Protein AF-A0A521XCI5-F1 (afdb_monomer_lite)

Radius of gyration: 21.01 Å; chains: 1; bounding box: 34×62×40 Å

Structure (mmCIF, N/CA/C/O backbone):
data_AF-A0A521XCI5-F1
#
_entry.id   AF-A0A521XCI5-F1
#
loop_
_atom_site.group_PDB
_atom_site.id
_atom_site.type_symbol
_atom_site.label_atom_id
_atom_site.label_alt_id
_atom_site.label_comp_id
_atom_site.label_asym_id
_atom_site.label_entity_id
_atom_site.label_seq_id
_atom_site.pdbx_PDB_ins_code
_atom_site.Cartn_x
_atom_site.Cartn_y
_atom_site.Cartn_z
_atom_site.occupancy
_atom_site.B_iso_or_equiv
_atom_site.auth_seq_id
_atom_site.auth_comp_id
_atom_site.auth_asym_id
_atom_site.auth_atom_id
_atom_site.pdbx_PDB_model_num
ATOM 1 N N . MET A 1 1 ? 10.945 50.296 18.993 1.00 34.78 1 MET A N 1
ATOM 2 C CA . MET A 1 1 ? 11.399 48.898 18.811 1.00 34.78 1 MET A CA 1
ATOM 3 C C . MET A 1 1 ? 10.475 48.001 19.625 1.00 34.78 1 MET A C 1
ATOM 5 O O . MET A 1 1 ? 10.490 48.096 20.843 1.00 34.78 1 MET A O 1
ATOM 9 N N . ALA A 1 2 ? 9.574 47.257 18.975 1.00 36.34 2 ALA A N 1
ATOM 10 C CA . ALA A 1 2 ? 8.501 46.522 19.651 1.00 36.34 2 ALA A CA 1
ATOM 11 C C . ALA A 1 2 ? 9.034 45.261 20.359 1.00 36.34 2 ALA A C 1
ATOM 13 O O . ALA A 1 2 ? 9.635 44.398 19.724 1.00 36.34 2 ALA A O 1
ATOM 14 N N . SER A 1 3 ? 8.806 45.177 21.672 1.00 41.62 3 SER A N 1
ATOM 15 C CA . SER A 1 3 ? 9.127 44.030 22.528 1.00 41.62 3 SER A CA 1
ATOM 16 C C . SER A 1 3 ? 8.026 42.969 22.410 1.00 41.62 3 SER A C 1
ATOM 18 O O . SER A 1 3 ? 6.893 43.193 22.831 1.00 41.62 3 SER A O 1
ATOM 20 N N . TRP A 1 4 ? 8.355 41.827 21.801 1.00 36.69 4 TRP A N 1
ATOM 21 C CA . TRP A 1 4 ? 7.440 40.731 21.446 1.00 36.69 4 TRP A CA 1
ATOM 22 C C . TRP A 1 4 ? 7.637 39.478 22.313 1.00 36.69 4 TRP A C 1
ATOM 24 O O . TRP A 1 4 ? 7.648 38.365 21.793 1.00 36.69 4 TRP A O 1
ATOM 34 N N . PHE A 1 5 ? 7.821 39.605 23.632 1.00 40.69 5 PHE A N 1
ATOM 35 C CA . PHE A 1 5 ? 8.051 38.407 24.458 1.00 40.69 5 PHE A CA 1
ATOM 36 C C . PHE A 1 5 ? 7.392 38.431 25.845 1.00 40.69 5 PHE A C 1
ATOM 38 O O . PHE A 1 5 ? 8.044 38.271 26.874 1.00 40.69 5 PHE A O 1
ATOM 45 N N . GLN A 1 6 ? 6.060 38.553 25.871 1.00 43.12 6 GLN A N 1
ATOM 46 C CA . GLN A 1 6 ? 5.240 38.184 27.031 1.00 43.12 6 GLN A CA 1
ATOM 47 C C . GLN A 1 6 ? 4.733 36.735 26.847 1.00 43.12 6 GLN A C 1
ATOM 49 O O . GLN A 1 6 ? 4.013 36.424 25.899 1.00 43.12 6 GLN A O 1
ATOM 54 N N . ARG A 1 7 ? 5.151 35.835 27.747 1.00 43.38 7 ARG A N 1
ATOM 55 C CA . ARG A 1 7 ? 4.805 34.397 27.835 1.00 43.38 7 ARG A CA 1
ATOM 56 C C . ARG A 1 7 ? 3.310 34.095 27.613 1.00 43.38 7 ARG A C 1
ATOM 58 O O . ARG A 1 7 ? 2.473 34.659 28.312 1.00 43.38 7 ARG A O 1
ATOM 65 N N . ARG A 1 8 ? 2.983 33.086 26.787 1.00 44.75 8 ARG A N 1
ATOM 66 C CA . ARG A 1 8 ? 1.696 32.359 26.872 1.00 44.75 8 ARG A CA 1
ATOM 67 C C . ARG A 1 8 ? 1.857 31.054 27.676 1.00 44.75 8 ARG A C 1
ATOM 69 O O . ARG A 1 8 ? 2.803 30.312 27.403 1.00 44.75 8 ARG A O 1
ATOM 76 N N . PRO A 1 9 ? 0.970 30.743 28.642 1.00 41.88 9 PRO A N 1
ATOM 77 C CA . PRO A 1 9 ? 0.964 29.461 29.347 1.00 41.88 9 PRO A CA 1
ATOM 78 C C . PRO A 1 9 ? 0.608 28.286 28.421 1.00 41.88 9 PRO A C 1
ATOM 80 O O . PRO A 1 9 ? -0.091 28.434 27.425 1.00 41.88 9 PRO A O 1
ATOM 83 N N . ASN A 1 10 ? 1.111 27.104 28.765 1.00 45.84 10 ASN A N 1
ATOM 84 C CA . ASN A 1 10 ? 1.112 25.893 27.951 1.00 45.84 10 ASN A CA 1
ATOM 85 C C . ASN A 1 10 ? -0.250 25.149 27.936 1.00 45.84 10 ASN A C 1
ATOM 87 O O . ASN A 1 10 ? -0.552 24.407 28.866 1.00 45.84 10 ASN A O 1
ATOM 91 N N . GLU A 1 11 ? -1.024 25.246 26.849 1.00 49.31 11 GLU A N 1
ATOM 92 C CA . GLU A 1 11 ? -2.284 24.496 26.621 1.00 49.31 11 GLU A CA 1
ATOM 93 C C . GLU A 1 11 ? -2.095 22.977 26.378 1.00 49.31 11 GLU A C 1
ATOM 95 O O . GLU A 1 11 ? -3.065 22.235 26.202 1.00 49.31 11 GLU A O 1
ATOM 100 N N . ARG A 1 12 ? -0.854 22.462 26.403 1.00 52.69 12 ARG A N 1
ATOM 101 C CA . ARG A 1 12 ? -0.529 21.052 26.090 1.00 52.69 12 ARG A CA 1
ATOM 102 C C . ARG A 1 12 ? -1.036 20.016 27.106 1.00 52.69 12 ARG A C 1
ATOM 104 O O . ARG A 1 12 ? -0.825 18.828 26.886 1.00 52.69 12 ARG A O 1
ATOM 111 N N . LEU A 1 13 ? -1.711 20.418 28.184 1.00 46.62 13 LEU A N 1
ATOM 112 C CA . LEU A 1 13 ? -2.199 19.486 29.213 1.00 46.62 13 LEU A CA 1
ATOM 113 C C . LEU A 1 13 ? -3.696 19.146 29.110 1.00 46.62 13 LEU A C 1
ATOM 115 O O . LEU A 1 13 ? -4.132 18.170 29.712 1.00 46.62 13 LEU A O 1
ATOM 119 N N . GLN A 1 14 ? -4.481 19.864 28.298 1.00 44.88 14 GLN A N 1
ATOM 120 C CA . GLN A 1 14 ? -5.933 19.627 28.181 1.00 44.88 14 GLN A CA 1
ATOM 121 C C . GLN A 1 14 ? -6.321 18.627 27.071 1.00 44.88 14 GLN A C 1
ATOM 123 O O . GLN A 1 14 ? -7.494 18.295 26.892 1.00 44.88 14 GLN A O 1
ATOM 128 N N . THR A 1 15 ? -5.353 18.109 26.310 1.00 48.88 15 THR A N 1
ATOM 129 C CA . THR A 1 15 ? -5.620 17.320 25.094 1.00 48.88 15 THR A CA 1
ATOM 130 C C . THR A 1 15 ? -5.662 15.808 25.309 1.00 48.88 15 THR A C 1
ATOM 132 O O . THR A 1 15 ? -6.234 15.104 24.479 1.00 48.88 15 THR A O 1
ATOM 135 N N . ARG A 1 16 ? -5.119 15.269 26.410 1.00 48.00 16 ARG A N 1
ATOM 136 C CA . ARG A 1 16 ? -5.016 13.806 26.583 1.00 48.00 16 ARG A CA 1
ATOM 137 C C . ARG A 1 16 ? -6.332 13.155 27.017 1.00 48.00 16 ARG A C 1
ATOM 139 O O . ARG A 1 16 ? -6.684 12.095 26.509 1.00 48.00 16 ARG A O 1
ATOM 146 N N . ALA A 1 17 ? -7.088 13.814 27.897 1.00 48.25 17 ALA A N 1
ATOM 147 C CA . ALA A 1 17 ? -8.372 13.303 28.382 1.00 48.25 17 ALA A CA 1
ATOM 148 C C . ALA A 1 17 ? -9.491 13.432 27.329 1.00 48.25 17 ALA A C 1
ATOM 150 O O . ALA A 1 17 ? -10.250 12.488 27.121 1.00 48.25 17 ALA A O 1
ATOM 151 N N . LYS A 1 18 ? -9.544 14.553 26.592 1.00 42.66 18 LYS A N 1
ATOM 152 C CA . LYS A 1 18 ? -10.558 14.778 25.543 1.00 42.66 18 LYS A CA 1
ATOM 153 C C . LYS A 1 18 ? -10.354 13.901 24.298 1.00 42.66 18 LYS A C 1
ATOM 155 O O . LYS A 1 18 ? -11.339 13.452 23.723 1.00 42.66 18 LYS A O 1
ATOM 160 N N . ARG A 1 19 ? -9.107 13.567 23.924 1.00 47.53 19 ARG A N 1
ATOM 161 C CA . ARG A 1 19 ? -8.820 12.615 22.825 1.00 47.53 19 ARG A CA 1
ATOM 162 C C . ARG A 1 19 ? -9.300 11.195 23.129 1.00 47.53 19 ARG A C 1
ATOM 164 O O . ARG A 1 19 ? -9.786 10.519 22.232 1.00 47.53 19 ARG A O 1
ATOM 171 N N . ARG A 1 20 ? -9.208 10.766 24.392 1.00 43.44 20 ARG A N 1
ATOM 172 C CA . ARG A 1 20 ? -9.628 9.424 24.822 1.00 43.44 20 ARG A CA 1
ATOM 173 C C . ARG A 1 20 ? -11.151 9.252 24.815 1.00 43.44 20 ARG A C 1
ATOM 175 O O . ARG A 1 20 ? -11.636 8.157 24.571 1.00 43.44 20 ARG A O 1
ATOM 182 N N . ALA A 1 21 ? -11.901 10.330 25.051 1.00 42.88 21 ALA A N 1
ATOM 183 C CA . ALA A 1 21 ? -13.364 10.307 25.023 1.00 42.88 21 ALA A CA 1
ATOM 184 C C . ALA A 1 21 ? -13.947 10.392 23.596 1.00 42.88 21 ALA A C 1
ATOM 186 O O . ALA A 1 21 ? -15.039 9.883 23.356 1.00 42.88 21 ALA A O 1
ATOM 187 N N . LEU A 1 22 ? -13.215 10.982 22.639 1.00 43.56 22 LEU A N 1
ATOM 188 C CA . LEU A 1 22 ? -13.653 11.136 21.244 1.00 43.56 22 LEU A CA 1
ATOM 189 C C . LEU A 1 22 ? -13.224 9.976 20.319 1.00 43.56 22 LEU A C 1
ATOM 191 O O . LEU A 1 22 ? -13.545 9.999 19.137 1.00 43.56 22 LEU A O 1
ATOM 195 N N . SER A 1 23 ? -12.523 8.954 20.830 1.00 44.38 23 SER A N 1
ATOM 196 C CA . SER A 1 23 ? -12.136 7.764 20.047 1.00 44.38 23 SER A CA 1
ATOM 197 C C . SER A 1 23 ? -13.192 6.651 20.065 1.00 44.38 23 SER A C 1
ATOM 199 O O . SER A 1 23 ? -12.917 5.528 19.657 1.00 44.38 23 SER A O 1
ATOM 201 N N . LYS A 1 24 ? -14.411 6.937 20.539 1.00 45.81 24 LYS A N 1
ATOM 202 C CA . LYS A 1 24 ? -15.546 6.002 20.487 1.00 45.81 24 LYS A CA 1
ATOM 203 C C . LYS A 1 24 ? -16.465 6.298 19.295 1.00 45.81 24 LYS A C 1
ATOM 205 O O . LYS A 1 24 ? -17.685 6.369 19.433 1.00 45.81 24 LYS A O 1
ATOM 210 N N . SER A 1 25 ? -15.861 6.498 18.128 1.00 42.34 25 SER A N 1
ATOM 211 C CA . SER A 1 25 ? -16.539 6.620 16.832 1.00 42.34 25 SER A CA 1
ATOM 212 C C . SER A 1 25 ? -15.967 5.526 15.922 1.00 42.34 25 SER A C 1
ATOM 214 O O . SER A 1 25 ? -14.995 5.733 15.216 1.00 42.34 25 SER A O 1
ATOM 216 N N . ARG A 1 26 ? -16.286 4.256 16.180 1.00 50.62 26 ARG A N 1
ATOM 217 C CA . ARG A 1 26 ? -17.488 3.546 15.709 1.00 50.62 26 ARG A CA 1
ATOM 218 C C . ARG A 1 26 ? -17.615 3.495 14.176 1.00 50.62 26 ARG A C 1
ATOM 220 O O . ARG A 1 26 ? -18.654 3.830 13.623 1.00 50.62 26 ARG A O 1
ATOM 227 N N . ARG A 1 27 ? -16.550 3.028 13.514 1.00 46.19 27 ARG A N 1
ATOM 228 C CA . ARG A 1 27 ? -16.608 2.262 12.248 1.00 46.19 27 ARG A CA 1
ATOM 229 C C . ARG A 1 27 ? -15.520 1.173 12.134 1.00 46.19 27 ARG A C 1
ATOM 231 O O . ARG A 1 27 ? -15.160 0.752 11.046 1.00 46.19 27 ARG A O 1
ATOM 238 N N . GLY A 1 28 ? -15.044 0.691 13.284 1.00 47.28 28 GLY A N 1
ATOM 239 C CA . GLY A 1 28 ? -14.164 -0.480 13.429 1.00 47.28 28 GLY A CA 1
ATOM 240 C C . GLY A 1 28 ? -14.574 -1.387 14.595 1.00 47.28 28 GLY A C 1
ATOM 241 O O . GLY A 1 28 ? -13.796 -2.214 15.045 1.00 47.28 28 GLY A O 1
ATOM 242 N N . GLU A 1 29 ? -15.792 -1.219 15.106 1.00 46.78 29 GLU A N 1
ATOM 243 C CA . GLU A 1 29 ? -16.349 -2.076 16.150 1.00 46.78 29 GLU A CA 1
ATOM 244 C C . GLU A 1 29 ? -17.332 -3.029 15.463 1.00 46.78 29 GLU A C 1
ATOM 246 O O . GLU A 1 29 ? -18.370 -2.570 14.985 1.00 46.78 29 GLU A O 1
ATOM 251 N N . ALA A 1 30 ? -16.969 -4.319 15.414 1.00 52.16 30 ALA A N 1
ATOM 252 C CA . ALA A 1 30 ? -17.720 -5.486 14.913 1.00 52.16 30 ALA A CA 1
ATOM 253 C C . ALA A 1 30 ? -17.272 -6.138 13.584 1.00 52.16 30 ALA A C 1
ATOM 255 O O . ALA A 1 30 ? -18.073 -6.805 12.933 1.00 52.16 30 ALA A O 1
ATOM 256 N N . MET A 1 31 ? -15.994 -6.053 13.203 1.00 55.22 31 MET A N 1
ATOM 257 C CA . MET A 1 31 ? -15.393 -7.108 12.371 1.00 55.22 31 MET A CA 1
ATOM 258 C C . MET A 1 31 ? -14.401 -7.880 13.234 1.00 55.22 31 MET A C 1
ATOM 260 O O . MET A 1 31 ? -13.504 -7.284 13.825 1.00 55.22 31 MET A O 1
ATOM 264 N N . ASP A 1 32 ? -14.590 -9.196 13.327 1.00 77.69 32 ASP A N 1
ATOM 265 C CA . ASP A 1 32 ? -13.607 -10.102 13.920 1.00 77.69 32 ASP A CA 1
ATOM 266 C C . ASP A 1 32 ? -12.244 -9.851 13.253 1.00 77.69 32 ASP A C 1
ATOM 268 O O . ASP A 1 32 ? -12.145 -9.801 12.024 1.00 77.69 32 ASP A O 1
ATOM 272 N N . GLU A 1 33 ? -11.191 -9.669 14.050 1.00 76.75 33 GLU A N 1
ATOM 273 C CA . GLU A 1 33 ? -9.834 -9.415 13.559 1.00 76.75 33 GLU A CA 1
ATOM 274 C C . GLU A 1 33 ? -9.412 -10.485 12.536 1.00 76.75 33 GLU A C 1
ATOM 276 O O . GLU A 1 33 ? -8.723 -10.202 11.552 1.00 76.75 33 GLU A O 1
ATOM 281 N N . GLN A 1 34 ? -9.886 -11.722 12.715 1.00 81.56 34 GLN A N 1
ATOM 282 C CA . GLN A 1 34 ? -9.685 -12.803 11.754 1.00 81.56 34 GLN A CA 1
ATOM 283 C C . GLN A 1 34 ? -10.354 -12.530 10.407 1.00 81.56 34 GLN A C 1
ATOM 285 O O . GLN A 1 34 ? -9.720 -12.723 9.366 1.00 81.56 34 GLN A O 1
ATOM 290 N N . ALA A 1 35 ? -11.598 -12.053 10.408 1.00 82.69 35 ALA A N 1
ATOM 291 C CA . ALA A 1 35 ? -12.323 -11.696 9.194 1.00 82.69 35 ALA A CA 1
ATOM 292 C C . ALA A 1 35 ? -11.617 -10.557 8.443 1.00 82.69 35 ALA A C 1
ATOM 294 O O . ALA A 1 35 ? -11.407 -10.662 7.234 1.00 82.69 35 ALA A O 1
ATOM 295 N N . PHE A 1 36 ? -11.140 -9.533 9.160 1.00 81.88 36 PHE A N 1
ATOM 296 C CA . PHE A 1 36 ? -10.356 -8.447 8.565 1.00 81.88 36 PHE A CA 1
ATOM 297 C C . PHE A 1 36 ? -9.043 -8.950 7.944 1.00 81.88 36 PHE A C 1
ATOM 299 O O . PHE A 1 36 ? -8.703 -8.600 6.809 1.00 81.88 36 PHE A O 1
ATOM 306 N N . ARG A 1 37 ? -8.310 -9.828 8.645 1.00 85.88 37 ARG A N 1
ATOM 307 C CA . ARG A 1 37 ? -7.082 -10.445 8.114 1.00 85.88 37 ARG A CA 1
ATOM 308 C C . ARG A 1 37 ? -7.353 -11.271 6.856 1.00 85.88 37 ARG A C 1
ATOM 310 O O . ARG A 1 37 ? -6.558 -11.225 5.914 1.00 85.88 37 ARG A O 1
ATOM 317 N N . LEU A 1 38 ? -8.452 -12.024 6.823 1.00 90.56 38 LEU A N 1
ATOM 318 C CA . LEU A 1 38 ? -8.846 -12.824 5.660 1.00 90.56 38 LEU A CA 1
ATOM 319 C C . LEU A 1 38 ? -9.218 -11.943 4.467 1.00 90.56 38 LEU A C 1
ATOM 321 O O . LEU A 1 38 ? -8.707 -12.168 3.368 1.00 90.56 38 LEU A O 1
ATOM 325 N N . GLU A 1 39 ? -10.045 -10.919 4.680 1.00 88.12 39 GLU A N 1
ATOM 326 C CA . GLU A 1 39 ? -10.402 -9.956 3.637 1.00 88.12 39 GLU A CA 1
ATOM 327 C C . GLU A 1 39 ? -9.152 -9.265 3.083 1.00 88.12 39 GLU A C 1
ATOM 329 O O . GLU A 1 39 ? -8.976 -9.161 1.867 1.00 88.12 39 GLU A O 1
ATOM 334 N N . THR A 1 40 ? -8.233 -8.879 3.970 1.00 89.38 40 THR A N 1
ATOM 335 C CA . THR A 1 40 ? -6.975 -8.235 3.593 1.00 89.38 40 THR A CA 1
ATOM 336 C C . THR A 1 40 ? -6.123 -9.126 2.706 1.00 89.38 40 THR A C 1
ATOM 338 O O . THR A 1 40 ? -5.723 -8.711 1.617 1.00 89.38 40 THR A O 1
ATOM 341 N N . ARG A 1 41 ? -5.898 -10.380 3.114 1.00 91.12 41 ARG A N 1
ATOM 342 C CA . ARG A 1 41 ? -5.147 -11.347 2.301 1.00 91.12 41 ARG A CA 1
ATOM 343 C C . ARG A 1 41 ? -5.809 -11.587 0.950 1.00 91.12 41 ARG A C 1
ATOM 345 O O . ARG A 1 41 ? -5.112 -11.594 -0.061 1.00 91.12 41 ARG A O 1
ATOM 352 N N . LYS A 1 42 ? -7.134 -11.751 0.921 1.00 93.94 42 LYS A N 1
ATOM 353 C CA . LYS A 1 42 ? -7.892 -11.968 -0.317 1.00 93.94 42 LYS A CA 1
ATOM 354 C C . LYS A 1 42 ? -7.755 -10.778 -1.264 1.00 93.94 42 LYS A C 1
ATOM 356 O O . LYS A 1 42 ? -7.471 -10.965 -2.443 1.00 93.94 42 LYS A O 1
ATOM 361 N N . TRP A 1 43 ? -7.923 -9.561 -0.753 1.00 93.31 43 TRP A N 1
ATOM 362 C CA . TRP A 1 43 ? -7.847 -8.357 -1.572 1.00 93.31 43 TRP A CA 1
ATOM 363 C C . TRP A 1 43 ? -6.437 -8.118 -2.109 1.00 93.31 43 TRP A C 1
ATOM 365 O O . TRP A 1 43 ? -6.289 -7.869 -3.305 1.00 93.31 43 TRP A O 1
ATOM 375 N N . ILE A 1 44 ? -5.404 -8.250 -1.267 1.00 92.25 44 ILE A N 1
ATOM 376 C CA . ILE A 1 44 ? -4.007 -8.127 -1.705 1.00 92.25 44 ILE A CA 1
ATOM 377 C C . ILE A 1 44 ? -3.699 -9.205 -2.747 1.00 92.25 44 ILE A C 1
ATOM 379 O O . ILE A 1 44 ? -3.167 -8.882 -3.802 1.00 92.25 44 ILE A O 1
ATOM 383 N N . GLY A 1 45 ? -4.091 -10.459 -2.505 1.00 93.19 45 GLY A N 1
ATOM 384 C CA . GLY A 1 45 ? -3.881 -11.557 -3.451 1.00 93.19 45 GLY A CA 1
ATOM 385 C C . GLY A 1 45 ? -4.524 -11.322 -4.822 1.00 93.19 45 GLY A C 1
ATOM 386 O O . GLY A 1 45 ? -3.934 -11.690 -5.832 1.00 93.19 45 GLY A O 1
ATOM 387 N N . ALA A 1 46 ? -5.691 -10.674 -4.863 1.00 93.56 46 ALA A N 1
ATOM 388 C CA . ALA A 1 46 ? -6.395 -10.359 -6.106 1.00 93.56 46 ALA A CA 1
ATOM 389 C C . ALA A 1 46 ? -5.860 -9.110 -6.834 1.00 93.56 46 ALA A C 1
ATOM 391 O O . ALA A 1 46 ? -6.031 -8.993 -8.044 1.00 93.56 46 ALA A O 1
ATOM 392 N N . ASN A 1 47 ? -5.252 -8.157 -6.118 1.00 93.62 47 ASN A N 1
ATOM 393 C CA . ASN A 1 47 ? -4.924 -6.835 -6.669 1.00 93.62 47 ASN A CA 1
ATOM 394 C C . ASN A 1 47 ? -3.428 -6.556 -6.824 1.00 93.62 47 ASN A C 1
ATOM 396 O O . ASN A 1 47 ? -3.071 -5.665 -7.606 1.00 93.62 47 ASN A O 1
ATOM 400 N N . PHE A 1 48 ? -2.580 -7.255 -6.067 1.00 92.62 48 PHE A N 1
ATOM 401 C CA . PHE A 1 48 ? -1.136 -7.062 -6.077 1.00 92.62 48 PHE A CA 1
ATOM 402 C C . PHE A 1 48 ? -0.517 -7.661 -7.352 1.00 92.62 48 PHE A C 1
ATOM 404 O O . PHE A 1 48 ? -0.756 -8.840 -7.630 1.00 92.62 48 PHE A O 1
ATOM 411 N N . PRO A 1 49 ? 0.283 -6.891 -8.113 1.00 91.62 49 PRO A N 1
ATOM 412 C CA . PRO A 1 49 ? 0.973 -7.403 -9.296 1.00 91.62 49 PRO A CA 1
ATOM 413 C C . PRO A 1 49 ? 1.952 -8.528 -8.923 1.00 91.62 49 PRO A C 1
ATOM 415 O O . PRO A 1 49 ? 2.859 -8.330 -8.112 1.00 91.62 49 PRO A O 1
ATOM 418 N N . GLN A 1 50 ? 1.770 -9.728 -9.480 1.00 90.38 50 GLN A N 1
ATOM 419 C CA . GLN A 1 50 ? 2.583 -10.900 -9.115 1.00 90.38 50 GLN A CA 1
ATOM 420 C C . GLN A 1 50 ? 4.040 -10.755 -9.559 1.00 90.38 50 GLN A C 1
ATOM 422 O O . GLN A 1 50 ? 4.948 -11.224 -8.873 1.00 90.38 50 GLN A O 1
ATOM 427 N N . GLU A 1 51 ? 4.275 -10.042 -10.656 1.00 89.56 51 GLU A N 1
ATOM 428 C CA . GLU A 1 51 ? 5.597 -9.700 -11.173 1.00 89.56 51 GLU A CA 1
ATOM 429 C C . GLU A 1 51 ? 6.446 -8.896 -10.170 1.00 89.56 51 GLU A C 1
ATOM 431 O O . GLU A 1 51 ? 7.671 -8.874 -10.264 1.00 89.56 51 GLU A O 1
ATOM 436 N N . TRP A 1 52 ? 5.817 -8.269 -9.170 1.00 93.19 52 TRP A N 1
ATOM 437 C CA . TRP A 1 52 ? 6.492 -7.497 -8.126 1.00 93.19 52 TRP A CA 1
ATOM 438 C C . TRP A 1 52 ? 6.750 -8.289 -6.845 1.00 93.19 52 TRP A C 1
ATOM 440 O O . TRP A 1 52 ? 7.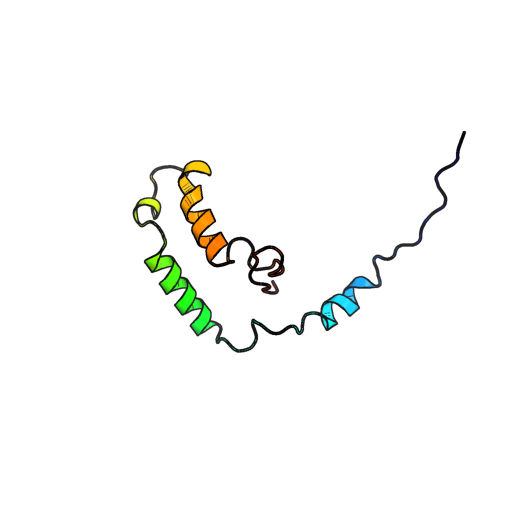259 -7.726 -5.878 1.00 93.19 52 TRP A O 1
ATOM 450 N N . ARG A 1 53 ? 6.398 -9.580 -6.794 1.00 88.94 53 ARG A N 1
ATOM 451 C CA . ARG A 1 53 ? 6.542 -10.393 -5.578 1.00 88.94 53 ARG A CA 1
ATOM 452 C C . ARG A 1 53 ? 8.009 -10.653 -5.215 1.00 88.94 53 ARG A C 1
ATOM 454 O O . ARG A 1 53 ? 8.314 -10.772 -4.034 1.00 88.94 53 ARG A O 1
ATOM 461 N N . PHE A 1 54 ? 8.903 -10.682 -6.207 1.00 91.62 54 PHE A N 1
ATOM 462 C CA . PHE A 1 54 ? 10.346 -10.897 -6.036 1.00 91.62 54 PHE A CA 1
ATOM 463 C C . PHE A 1 54 ? 11.148 -10.128 -7.098 1.00 91.62 54 PHE A C 1
ATOM 465 O O . PHE A 1 54 ? 11.724 -10.735 -8.003 1.00 91.62 54 PHE A O 1
ATOM 472 N N . PRO A 1 55 ? 11.156 -8.787 -7.056 1.00 91.25 55 PRO A N 1
ATOM 473 C CA . PRO A 1 55 ? 11.822 -8.016 -8.086 1.00 91.25 55 PRO A CA 1
ATOM 474 C C . PRO A 1 55 ? 13.347 -8.159 -7.926 1.00 91.25 55 PRO A C 1
ATOM 476 O O . PRO A 1 55 ? 13.851 -8.149 -6.801 1.00 91.25 55 PRO A O 1
ATOM 479 N N . PRO A 1 56 ? 14.113 -8.246 -9.028 1.00 92.69 56 PRO A N 1
ATOM 480 C CA . PRO A 1 56 ? 15.572 -8.388 -8.973 1.00 92.69 56 PRO A CA 1
ATOM 481 C C . PRO A 1 56 ? 16.283 -7.123 -8.462 1.00 92.69 56 PRO A C 1
ATOM 483 O O . PRO A 1 56 ? 17.485 -7.132 -8.215 1.00 92.69 56 PRO A O 1
ATOM 486 N N . HIS A 1 57 ? 15.551 -6.017 -8.326 1.00 92.44 57 HIS A N 1
ATOM 487 C CA . HIS A 1 57 ? 16.025 -4.740 -7.812 1.00 92.44 57 HIS A CA 1
ATOM 488 C C . HIS A 1 57 ? 14.889 -4.012 -7.083 1.00 92.44 57 HIS A C 1
ATOM 490 O O . HIS A 1 57 ? 13.718 -4.388 -7.161 1.00 92.44 57 HIS A O 1
ATOM 496 N N . ARG A 1 58 ? 15.225 -2.929 -6.380 1.00 91.69 58 ARG A N 1
ATOM 497 C CA . ARG A 1 58 ? 14.235 -2.097 -5.692 1.00 91.69 58 ARG A CA 1
ATOM 498 C C . ARG A 1 58 ? 13.339 -1.375 -6.700 1.00 91.69 58 ARG A C 1
ATOM 500 O O . ARG A 1 58 ? 13.833 -0.584 -7.501 1.00 91.69 58 ARG A O 1
ATOM 507 N N . LEU A 1 59 ? 12.028 -1.590 -6.614 1.00 92.81 59 LEU A N 1
ATOM 508 C CA . LEU A 1 59 ? 11.064 -0.862 -7.440 1.00 92.81 59 LEU A CA 1
ATOM 509 C C . LEU A 1 59 ? 11.067 0.629 -7.081 1.00 92.81 59 LEU A C 1
ATOM 511 O O . LEU A 1 59 ? 11.099 1.006 -5.907 1.00 92.81 59 LEU A O 1
ATOM 515 N N . SER A 1 60 ? 11.031 1.486 -8.100 1.00 93.62 60 SER A N 1
ATOM 516 C CA . SER A 1 60 ? 10.962 2.933 -7.906 1.00 93.62 60 SER A CA 1
ATOM 517 C C . SER A 1 60 ? 9.550 3.385 -7.518 1.00 93.62 60 SER A C 1
ATOM 519 O O . SER A 1 60 ? 8.559 2.686 -7.748 1.00 93.62 60 SER A O 1
ATOM 521 N N . LEU A 1 61 ? 9.440 4.598 -6.967 1.00 88.69 61 LEU A N 1
ATOM 522 C CA . LEU A 1 61 ? 8.140 5.205 -6.659 1.00 88.69 61 LEU A CA 1
ATOM 523 C C . LEU A 1 61 ? 7.269 5.347 -7.914 1.00 88.69 61 LEU A C 1
ATOM 525 O O . LEU A 1 61 ? 6.091 5.016 -7.879 1.00 88.69 61 LEU A O 1
ATOM 529 N N . ARG A 1 62 ? 7.866 5.739 -9.049 1.00 91.75 62 ARG A N 1
ATOM 530 C CA . ARG A 1 62 ? 7.161 5.820 -10.337 1.00 91.75 62 ARG A CA 1
ATOM 531 C C . ARG A 1 62 ? 6.655 4.453 -10.803 1.00 91.75 62 ARG A C 1
ATOM 533 O O . ARG A 1 62 ? 5.575 4.361 -11.366 1.00 91.75 62 ARG A O 1
ATOM 540 N N . HIS A 1 63 ? 7.422 3.388 -10.566 1.00 91.06 63 HIS A N 1
ATOM 541 C CA . HIS A 1 63 ? 7.011 2.034 -10.940 1.00 91.06 63 HIS A CA 1
ATOM 542 C C . HIS A 1 63 ? 5.849 1.527 -10.073 1.00 91.06 63 HIS A C 1
ATOM 544 O O . HIS A 1 63 ? 4.980 0.818 -10.561 1.00 91.06 63 HIS A O 1
ATOM 550 N N . THR A 1 64 ? 5.809 1.923 -8.798 1.00 93.06 64 THR A N 1
ATOM 551 C CA . THR A 1 64 ? 4.802 1.473 -7.820 1.00 93.06 64 THR A CA 1
ATOM 552 C C . THR A 1 64 ? 3.591 2.400 -7.693 1.00 93.06 64 THR A C 1
ATOM 554 O O . THR A 1 64 ? 2.688 2.118 -6.907 1.00 93.06 64 THR A O 1
ATOM 557 N N . GLU A 1 65 ? 3.524 3.477 -8.478 1.00 92.38 65 GLU A N 1
ATOM 558 C CA . GLU A 1 65 ? 2.447 4.476 -8.439 1.00 92.38 65 GLU A CA 1
ATOM 559 C C . GLU A 1 65 ? 1.056 3.844 -8.591 1.00 92.38 65 GLU A C 1
ATOM 561 O O . GLU A 1 65 ? 0.124 4.169 -7.856 1.00 92.38 65 GLU A O 1
ATOM 566 N N . THR A 1 66 ? 0.920 2.881 -9.503 1.00 91.00 66 THR A N 1
ATOM 567 C CA . THR A 1 66 ? -0.347 2.180 -9.751 1.00 91.00 66 THR A CA 1
ATOM 568 C C . THR A 1 66 ? -0.830 1.408 -8.524 1.00 91.00 66 THR A C 1
ATOM 570 O O . THR A 1 66 ? -2.030 1.368 -8.258 1.00 91.00 66 THR A O 1
ATOM 573 N N . TRP A 1 67 ? 0.087 0.842 -7.738 1.00 92.50 67 TRP A N 1
ATOM 574 C CA . TRP A 1 67 ? -0.239 0.173 -6.482 1.00 92.50 67 TRP A CA 1
ATOM 575 C C . TRP A 1 67 ? -0.645 1.160 -5.392 1.00 92.50 67 TRP A C 1
ATOM 577 O O . TRP A 1 67 ? -1.644 0.934 -4.712 1.00 92.50 67 TRP A O 1
ATOM 587 N N . GLN A 1 68 ? 0.060 2.288 -5.279 1.00 89.25 68 GLN A N 1
ATOM 588 C CA . GLN A 1 68 ? -0.313 3.351 -4.341 1.00 89.25 68 GLN A CA 1
ATOM 589 C C . GLN A 1 68 ? -1.707 3.912 -4.643 1.00 89.25 68 GLN A C 1
ATOM 591 O O . GLN A 1 68 ? -2.483 4.163 -3.723 1.00 89.25 68 GLN A O 1
ATOM 596 N N . ARG A 1 69 ? -2.071 4.034 -5.927 1.00 89.06 69 ARG A N 1
ATOM 597 C CA . ARG A 1 69 ? -3.416 4.450 -6.340 1.00 89.06 69 ARG A CA 1
ATOM 598 C C . ARG A 1 69 ? -4.493 3.435 -5.944 1.00 89.06 69 ARG A C 1
ATOM 600 O O . ARG A 1 69 ? -5.502 3.841 -5.381 1.00 89.06 69 ARG A O 1
ATOM 607 N N . LYS A 1 70 ? -4.264 2.130 -6.136 1.00 90.75 70 LYS A N 1
ATOM 608 C CA . LYS A 1 70 ? -5.209 1.086 -5.681 1.00 90.75 70 LYS A CA 1
ATOM 609 C C . LYS A 1 70 ? -5.417 1.106 -4.164 1.00 90.75 70 LYS A C 1
ATOM 611 O O . LYS A 1 70 ? -6.533 0.913 -3.687 1.00 90.75 70 LYS A O 1
ATOM 616 N N . LEU A 1 71 ? -4.348 1.328 -3.397 1.00 88.12 71 LEU A N 1
ATOM 617 C CA . LEU A 1 71 ? -4.443 1.480 -1.943 1.00 88.12 71 LEU A CA 1
ATOM 618 C C . LEU A 1 71 ? -5.220 2.741 -1.559 1.00 88.12 71 LEU A C 1
ATOM 620 O O . LEU A 1 71 ? -6.017 2.693 -0.625 1.00 88.12 71 LEU A O 1
ATOM 624 N N . TYR A 1 72 ? -5.032 3.838 -2.293 1.00 84.38 72 TYR A N 1
ATOM 625 C CA . TYR A 1 72 ? -5.759 5.085 -2.072 1.00 84.38 72 TYR A CA 1
ATOM 626 C C . TYR A 1 72 ? -7.255 4.925 -2.351 1.00 84.38 72 TYR A C 1
ATOM 628 O O . TYR A 1 72 ? -8.067 5.285 -1.508 1.00 84.38 72 TYR A O 1
ATOM 636 N N . GLU A 1 73 ? -7.623 4.302 -3.472 1.00 85.06 73 GLU A N 1
ATOM 637 C CA . GLU A 1 73 ? -9.019 4.007 -3.825 1.00 85.06 73 GLU A CA 1
ATOM 638 C C . GLU A 1 73 ? -9.710 3.123 -2.777 1.00 85.06 73 GLU A C 1
ATOM 640 O O . GLU A 1 73 ? -10.899 3.287 -2.513 1.00 85.06 73 GLU A O 1
ATOM 645 N N . LYS A 1 74 ? -8.962 2.215 -2.132 1.00 82.38 74 LYS A N 1
ATOM 646 C CA . LYS A 1 74 ? -9.466 1.407 -1.013 1.00 82.38 74 LYS A CA 1
ATOM 647 C C . LYS A 1 74 ? -9.471 2.147 0.341 1.00 82.38 74 LYS A C 1
ATOM 649 O O . LYS A 1 74 ? -10.042 1.645 1.306 1.00 82.38 74 LYS A O 1
ATOM 654 N N . GLY A 1 75 ? -8.839 3.318 0.443 1.00 80.75 75 GLY A N 1
ATOM 655 C CA . GLY A 1 75 ? -8.676 4.071 1.695 1.00 80.75 75 GLY A CA 1
ATOM 656 C C . GLY A 1 75 ? -7.553 3.552 2.606 1.00 80.75 75 GLY A C 1
ATOM 657 O O . GLY A 1 75 ? -7.470 3.911 3.778 1.00 80.75 75 GLY A O 1
ATOM 658 N N . TRP A 1 76 ? -6.672 2.695 2.089 1.00 80.94 76 TRP A N 1
ATOM 659 C CA . TRP A 1 76 ? -5.598 2.030 2.838 1.00 80.94 76 TRP A CA 1
ATOM 660 C C . TRP A 1 76 ? -4.250 2.749 2.788 1.00 80.94 76 TRP A C 1
ATOM 662 O O . TRP A 1 76 ? -3.331 2.348 3.497 1.00 80.94 76 TRP A O 1
ATOM 672 N N . SER A 1 77 ? -4.107 3.813 1.994 1.00 74.00 77 SER A N 1
ATOM 673 C CA . SER A 1 77 ? -2.861 4.597 1.955 1.00 74.00 77 SER A CA 1
ATOM 674 C C . SER A 1 77 ? -2.565 5.313 3.276 1.00 74.00 77 SER A C 1
ATOM 676 O O . SER A 1 77 ? -1.405 5.514 3.625 1.00 74.00 77 SER A O 1
ATOM 678 N N . ALA A 1 78 ? -3.606 5.672 4.030 1.00 70.19 78 ALA A N 1
ATOM 679 C CA . ALA A 1 78 ? -3.492 6.268 5.356 1.00 70.19 78 ALA A CA 1
ATOM 680 C C . ALA A 1 78 ? -4.6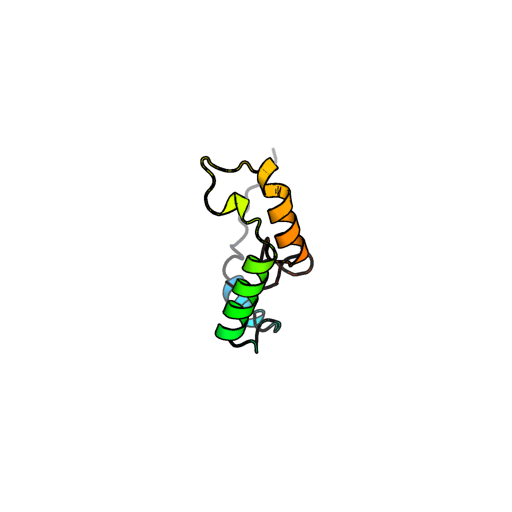21 5.734 6.253 1.00 70.19 78 ALA A C 1
ATOM 682 O O . ALA A 1 78 ? -5.615 6.427 6.483 1.00 70.19 78 ALA A O 1
ATOM 683 N N . PRO A 1 79 ? -4.505 4.490 6.755 1.00 66.50 79 PRO A N 1
ATOM 684 C CA . PRO A 1 79 ? -5.597 3.835 7.464 1.00 66.50 79 PRO A CA 1
ATOM 685 C C . PRO A 1 79 ? -6.027 4.617 8.705 1.00 66.50 79 PRO A C 1
ATOM 687 O O . PRO A 1 79 ? -7.201 4.597 9.042 1.00 66.50 79 PRO A O 1
ATOM 690 N N . SER A 1 80 ? -5.114 5.361 9.335 1.00 64.00 80 SER A N 1
ATOM 691 C CA . SER A 1 80 ? -5.389 6.154 10.534 1.00 64.00 80 SER A CA 1
ATOM 692 C C . SER A 1 80 ? -5.864 7.585 10.301 1.00 64.00 80 SER A C 1
ATOM 694 O O . SER A 1 80 ? -6.177 8.295 11.260 1.00 64.00 80 SER A O 1
ATOM 696 N N . TRP A 1 81 ? -5.924 8.044 9.051 1.00 67.75 81 TRP A N 1
ATOM 697 C CA . TRP A 1 81 ? -6.410 9.386 8.747 1.00 67.75 81 TRP A CA 1
ATOM 698 C C . TRP A 1 81 ? -7.941 9.437 8.737 1.00 67.75 81 TRP A C 1
ATOM 700 O O . TRP A 1 81 ? -8.583 8.448 8.377 1.00 67.75 81 TRP A O 1
ATOM 710 N N . PRO A 1 82 ? -8.549 10.584 9.094 1.00 67.50 82 PRO A N 1
ATOM 711 C CA . PRO A 1 82 ? -9.985 10.785 8.944 1.00 67.50 82 PRO A CA 1
ATOM 712 C C . PRO A 1 82 ? -10.455 10.598 7.493 1.00 67.50 82 PRO A C 1
ATOM 714 O O . PRO A 1 82 ? -9.766 10.994 6.553 1.00 67.50 82 PRO A O 1
ATOM 717 N N . GLU A 1 83 ? -11.675 10.089 7.312 1.00 63.94 83 GLU A N 1
ATOM 718 C CA . GLU A 1 83 ? -12.275 9.832 5.988 1.00 63.94 83 GLU A CA 1
ATOM 719 C C . GLU A 1 83 ? -12.399 11.072 5.101 1.00 63.94 83 GLU A C 1
ATOM 721 O O . GLU A 1 83 ? -12.287 10.979 3.885 1.00 63.94 83 GLU A O 1
ATOM 726 N N . GLN A 1 84 ? -12.556 12.250 5.708 1.00 71.75 84 GLN A N 1
ATOM 727 C CA . GLN A 1 84 ? -12.567 13.547 5.011 1.00 71.75 84 GLN A CA 1
ATOM 728 C C . GLN A 1 84 ? -11.270 13.815 4.223 1.00 71.75 84 GLN A C 1
ATOM 730 O O . GLN A 1 84 ? -11.259 14.659 3.334 1.00 71.75 84 GLN A O 1
ATOM 735 N N . TYR A 1 85 ? -10.197 13.075 4.516 1.00 65.69 85 TYR A N 1
ATOM 736 C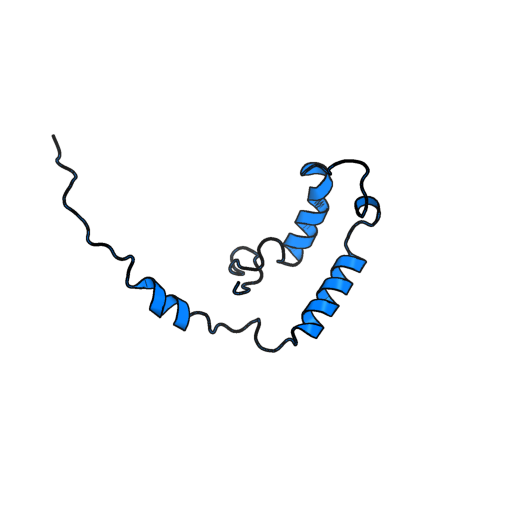 CA . TYR A 1 85 ? -8.924 13.122 3.799 1.00 65.69 85 TYR A CA 1
ATOM 737 C C . TYR A 1 85 ? -8.626 11.833 3.012 1.00 65.69 85 TYR A C 1
ATOM 739 O O . TYR A 1 85 ? -7.494 11.633 2.575 1.00 65.69 85 TYR A O 1
ATOM 747 N N . GLY A 1 86 ? -9.614 10.947 2.836 1.00 61.62 86 GLY A N 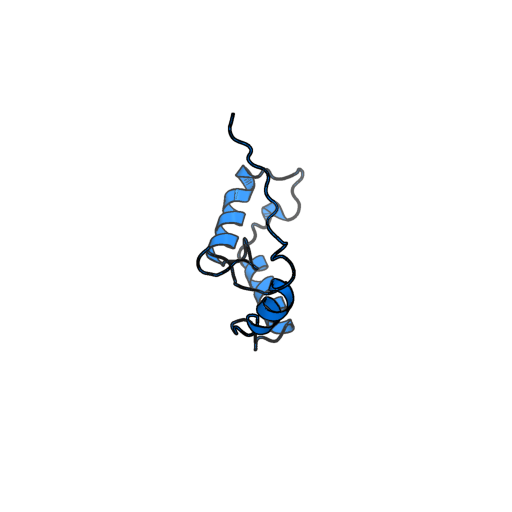1
ATOM 748 C CA . GLY A 1 86 ? -9.465 9.680 2.109 1.00 61.62 86 GLY A CA 1
ATOM 749 C C . GLY A 1 86 ? -8.794 8.551 2.902 1.00 61.62 86 GLY A C 1
ATOM 750 O O . GLY A 1 86 ? -8.309 7.595 2.301 1.00 61.62 86 GLY A O 1
ATOM 751 N N . GLY A 1 87 ? -8.725 8.659 4.234 1.00 66.25 87 GLY A N 1
ATOM 752 C CA . GLY A 1 87 ? -8.237 7.595 5.120 1.00 66.25 87 GLY A CA 1
ATOM 753 C C . GLY A 1 87 ? -9.348 6.685 5.653 1.00 66.25 87 GLY A C 1
ATOM 754 O O . GLY A 1 87 ? -10.530 6.992 5.523 1.00 66.25 87 GLY A O 1
ATOM 755 N N . MET A 1 88 ? -8.974 5.570 6.285 1.00 65.00 88 MET A N 1
ATOM 756 C CA . MET A 1 88 ? -9.922 4.569 6.811 1.00 65.00 88 MET A CA 1
ATOM 757 C C . MET A 1 88 ? -10.418 4.872 8.240 1.00 65.00 88 MET A C 1
ATOM 759 O O . MET A 1 88 ? -11.239 4.135 8.780 1.00 65.00 88 MET A O 1
ATOM 763 N N . GLY A 1 89 ? -9.932 5.941 8.882 1.00 64.69 89 GLY A N 1
ATOM 764 C CA . GLY A 1 89 ? -10.337 6.326 10.238 1.00 64.69 89 GLY A CA 1
ATOM 7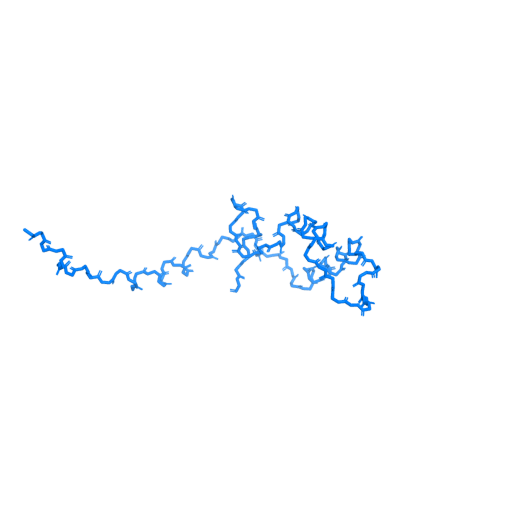65 C C . GLY A 1 89 ? -9.988 5.310 11.335 1.00 64.69 89 GLY A C 1
ATOM 766 O O . GLY A 1 89 ? -10.579 5.358 12.413 1.00 64.69 89 GLY A O 1
ATOM 767 N N . LEU A 1 90 ? -9.052 4.392 11.082 1.00 63.03 90 LEU A N 1
ATOM 768 C CA . LEU A 1 90 ? -8.625 3.359 12.023 1.00 63.03 90 LEU A CA 1
ATOM 769 C C . LEU A 1 90 ? -7.764 3.957 13.141 1.00 63.03 90 LEU A C 1
ATOM 771 O O . LEU A 1 90 ? -6.785 4.662 12.909 1.00 63.03 90 LEU A O 1
ATOM 775 N N . THR A 1 91 ? -8.089 3.657 14.390 1.00 56.56 91 THR A N 1
ATOM 776 C CA . THR A 1 91 ? -7.211 3.995 15.515 1.00 56.56 91 THR A CA 1
ATOM 777 C C . THR A 1 91 ? -6.009 3.049 15.536 1.00 56.56 91 THR A C 1
ATOM 779 O O . THR A 1 91 ? -6.203 1.836 15.492 1.00 56.56 91 THR A O 1
ATOM 782 N N . ALA A 1 92 ? -4.796 3.611 15.580 1.00 51.00 92 ALA A N 1
ATOM 783 C CA . ALA A 1 92 ? -3.545 2.874 15.790 1.00 51.00 92 ALA A CA 1
ATOM 784 C C . ALA A 1 92 ? -3.351 2.479 17.260 1.00 51.00 92 ALA A C 1
ATOM 786 O O . ALA A 1 92 ? -3.844 3.232 18.137 1.00 51.00 92 ALA A O 1
#

Secondary structure (DSSP, 8-state):
----------GGGSHHHHHHHTT---SSSSS-HHHHHHHHHHHHHHHS-GGGSS-SSPPPHHHHHHHHHHHHHTT-SSTTS-GGGT------

Sequence (92 aa):
MASWFQRRPNERLQTRAKRRALSKSRRGEAMDEQAFRLETRKWIGANFPQEWRFPPHRLSLRHTETWQRKLYEKGWSAPSWPEQYGGMGLTA

pLDDT: mean 70.08, std 20.33, range [34.78, 93.94]

Foldseek 3Di:
DDDDDDDDDDPVPPPPVVVVVVLPDDPPPDDDPVNVVVVVCVVCVVPPDPCPVDPPDD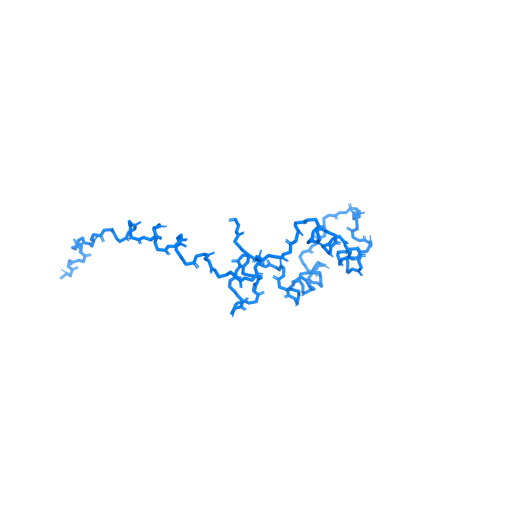DDCVRCVVVCVVCLVVQNNAQCDDVVVSHVVDDD